Protein AF-A0A7C3A225-F1 (afdb_monomer_lite)

Radius of gyration: 16.5 Å; chains: 1; bounding box: 40×20×48 Å

Foldseek 3Di:
DDPVLVVLLVVLVVLLVVLVVLLVQLVCLLPDCLLVDPDPVSVLVSLLSNLVSLLVSLVSLLVSLVSVVVSCVVVVDPPLVVLSVQSNVLSVVSNVLSVCLSVDDGSVRSSVSSVVSSVSNVVSSVSNCCVSPPD

Structure (mmCIF, N/CA/C/O backbone):
data_AF-A0A7C3A225-F1
#
_entry.id   AF-A0A7C3A225-F1
#
loop_
_atom_site.group_PDB
_atom_site.id
_atom_site.type_symbol
_atom_site.label_atom_id
_atom_site.label_alt_id
_atom_site.label_comp_id
_atom_site.label_asym_id
_atom_site.label_entity_id
_atom_site.label_seq_id
_atom_site.pdbx_PDB_ins_code
_atom_site.Cartn_x
_atom_site.Cartn_y
_atom_site.Cartn_z
_atom_site.occupancy
_atom_site.B_iso_or_equiv
_atom_site.auth_seq_id
_atom_site.auth_comp_id
_atom_site.auth_asym_id
_atom_site.auth_atom_id
_atom_site.pdbx_PDB_model_num
ATOM 1 N N . MET A 1 1 ? -22.186 3.053 21.418 1.00 72.94 1 MET A N 1
ATOM 2 C CA . MET A 1 1 ? -21.040 3.842 20.923 1.00 72.94 1 MET A CA 1
ATOM 3 C C . MET A 1 1 ? -21.327 5.303 21.230 1.00 72.94 1 MET A C 1
ATOM 5 O O . MET A 1 1 ? -22.436 5.733 20.941 1.00 72.94 1 MET A O 1
ATOM 9 N N . ASN A 1 2 ? -20.424 6.019 21.902 1.00 88.06 2 ASN A N 1
ATOM 10 C CA . ASN A 1 2 ? -20.588 7.456 22.169 1.00 88.06 2 ASN A CA 1
ATOM 11 C C . ASN A 1 2 ? -20.096 8.304 20.975 1.00 88.06 2 ASN A C 1
ATOM 13 O O . ASN A 1 2 ? -19.434 7.777 20.082 1.00 88.06 2 ASN A O 1
ATOM 17 N N . GLU A 1 3 ? -20.411 9.605 20.950 1.00 89.25 3 GLU A N 1
ATOM 18 C CA . GLU A 1 3 ? -20.046 10.507 19.838 1.00 89.25 3 GLU A CA 1
ATOM 19 C C . GLU A 1 3 ? -18.541 10.510 19.534 1.00 89.25 3 GLU A C 1
ATOM 21 O O . GLU A 1 3 ? -18.130 10.521 18.375 1.00 89.25 3 GLU A O 1
ATOM 26 N N . GLU A 1 4 ? -17.704 10.448 20.569 1.00 88.38 4 GLU A N 1
ATOM 27 C CA . GLU A 1 4 ? -16.249 10.411 20.423 1.00 88.38 4 GLU A CA 1
ATOM 28 C C . GLU A 1 4 ? -15.760 9.122 19.747 1.00 88.38 4 GLU A C 1
ATOM 30 O O . GLU A 1 4 ? -14.920 9.167 18.849 1.00 88.38 4 GLU A O 1
ATOM 35 N N . GLN A 1 5 ? -16.311 7.970 20.131 1.00 86.38 5 GLN A N 1
ATOM 36 C CA . GLN A 1 5 ? -16.023 6.686 19.493 1.00 86.38 5 GLN A CA 1
ATOM 37 C C . GLN A 1 5 ? -16.477 6.678 18.027 1.00 86.38 5 GLN A C 1
ATOM 39 O O . GLN A 1 5 ? -15.729 6.212 17.167 1.00 86.38 5 GLN A O 1
ATOM 44 N N . SER A 1 6 ? -17.651 7.245 17.728 1.00 87.62 6 SER A N 1
ATOM 45 C CA . SER A 1 6 ? -18.159 7.366 16.356 1.00 87.62 6 SER A CA 1
ATOM 46 C C . SER A 1 6 ? -17.257 8.235 15.482 1.00 87.62 6 SER A C 1
ATOM 48 O O . SER A 1 6 ? -16.916 7.834 14.371 1.00 87.62 6 SER A O 1
ATOM 50 N N . ARG A 1 7 ? -16.804 9.390 15.991 1.00 90.00 7 ARG A N 1
ATOM 51 C CA . ARG A 1 7 ? -15.878 10.277 15.265 1.00 90.00 7 ARG A CA 1
ATOM 52 C C . ARG A 1 7 ? -14.538 9.608 14.979 1.00 90.00 7 ARG A C 1
ATOM 54 O O . ARG A 1 7 ? -14.024 9.725 13.872 1.00 90.00 7 ARG A O 1
ATOM 61 N N . ARG A 1 8 ? -13.983 8.876 15.949 1.00 89.56 8 ARG A N 1
ATOM 62 C CA . ARG A 1 8 ? -12.724 8.131 15.764 1.00 89.56 8 ARG A CA 1
ATOM 63 C C . ARG A 1 8 ? -12.853 7.041 14.711 1.00 89.56 8 ARG A C 1
ATOM 65 O O . ARG A 1 8 ? -11.945 6.887 13.901 1.00 89.56 8 ARG A O 1
ATOM 72 N N . MET A 1 9 ? -13.967 6.311 14.713 1.00 89.06 9 MET A N 1
ATOM 73 C CA . MET A 1 9 ? -14.214 5.282 13.707 1.00 89.06 9 MET A CA 1
ATOM 74 C C . MET A 1 9 ? -14.384 5.895 12.313 1.00 89.06 9 MET A C 1
ATOM 76 O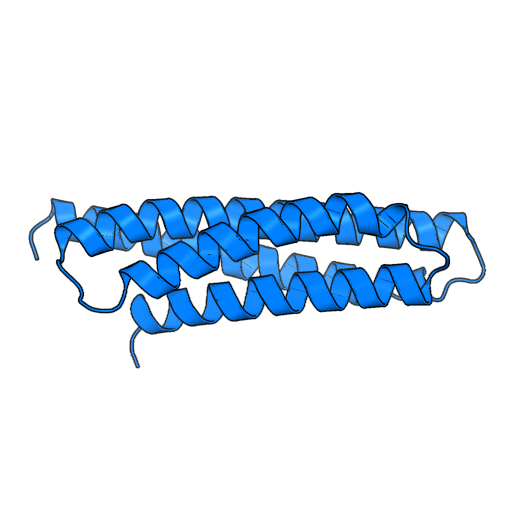 O . MET A 1 9 ? -13.771 5.407 11.370 1.00 89.06 9 MET A O 1
ATOM 80 N N . ALA A 1 10 ? -15.120 7.004 12.188 1.00 91.00 10 ALA A N 1
ATOM 81 C CA . ALA A 1 10 ? -15.264 7.723 10.921 1.00 91.00 10 ALA A CA 1
ATOM 82 C C . ALA A 1 10 ? -13.908 8.209 10.376 1.00 91.00 10 ALA A C 1
ATOM 84 O O . ALA A 1 10 ? -13.561 7.910 9.239 1.00 91.00 10 ALA A O 1
ATOM 85 N N . ALA A 1 11 ? -13.084 8.851 11.210 1.00 92.62 11 ALA A N 1
ATOM 86 C CA . ALA A 1 11 ? -11.758 9.327 10.804 1.00 92.62 11 ALA A CA 1
ATOM 87 C C . ALA A 1 11 ? -10.785 8.191 10.428 1.00 92.62 11 ALA A C 1
ATOM 89 O O . ALA A 1 11 ? -9.858 8.393 9.634 1.00 92.62 11 ALA A O 1
ATOM 90 N N . ALA A 1 12 ? -10.953 7.009 11.028 1.00 91.69 12 ALA A N 1
ATOM 91 C CA . ALA A 1 12 ? -10.188 5.822 10.669 1.00 91.69 12 ALA A CA 1
ATOM 92 C C . ALA A 1 12 ? -10.689 5.199 9.355 1.00 91.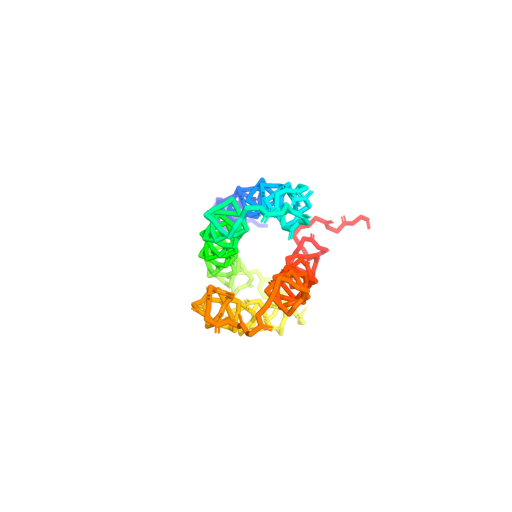69 12 ALA A C 1
ATOM 94 O O . ALA A 1 12 ? -9.872 4.825 8.519 1.00 91.69 12 ALA A O 1
ATOM 95 N N . ALA A 1 13 ? -12.007 5.152 9.144 1.00 92.62 13 ALA A N 1
ATOM 96 C CA . ALA A 1 13 ? -12.623 4.705 7.898 1.00 92.62 13 ALA A CA 1
ATOM 97 C C . ALA A 1 13 ? -12.218 5.593 6.710 1.00 92.62 13 ALA A C 1
ATOM 99 O O . ALA A 1 13 ? -11.811 5.071 5.678 1.00 92.62 13 ALA A O 1
ATOM 100 N N . GLU A 1 14 ? -12.232 6.917 6.874 1.00 95.56 14 GLU A N 1
ATOM 101 C CA . GLU A 1 14 ? -11.744 7.865 5.861 1.00 95.56 14 GLU A CA 1
ATOM 102 C C . GLU A 1 14 ? -10.279 7.597 5.493 1.00 95.56 14 GLU A C 1
ATOM 104 O O . GLU A 1 14 ? -9.941 7.497 4.318 1.00 95.56 14 GLU A O 1
ATOM 109 N N . ALA A 1 15 ? -9.411 7.385 6.486 1.00 96.31 15 ALA A N 1
ATOM 110 C CA . ALA A 1 15 ? -8.008 7.070 6.223 1.00 96.31 15 ALA A CA 1
ATOM 111 C C . ALA A 1 15 ? -7.817 5.720 5.507 1.00 96.31 15 ALA A C 1
ATOM 113 O O . ALA A 1 15 ? -6.892 5.577 4.708 1.00 96.31 15 ALA A O 1
ATOM 114 N N . LEU A 1 16 ? -8.677 4.732 5.774 1.00 96.25 16 LEU A N 1
ATOM 115 C CA . LEU A 1 16 ? -8.668 3.459 5.049 1.00 96.25 16 LEU A CA 1
ATOM 116 C C . LEU A 1 16 ? -9.098 3.636 3.589 1.00 96.25 16 LEU A C 1
ATOM 118 O O . LEU A 1 16 ? -8.488 3.027 2.713 1.00 96.25 16 LEU A O 1
ATOM 122 N N . LEU A 1 17 ? -10.085 4.493 3.314 1.00 96.06 17 LEU A N 1
ATOM 123 C CA . LEU A 1 17 ? -10.488 4.828 1.945 1.00 96.06 17 LEU A CA 1
ATOM 124 C C . LEU A 1 17 ? -9.354 5.532 1.185 1.00 96.06 17 LEU A C 1
ATOM 126 O O . LEU A 1 17 ? -9.024 5.125 0.074 1.00 96.06 17 LEU A O 1
ATOM 130 N N . GLU A 1 18 ? -8.671 6.495 1.810 1.00 97.44 18 GLU A N 1
ATOM 131 C CA . GLU A 1 18 ? -7.478 7.126 1.221 1.00 97.44 18 GLU A CA 1
ATOM 132 C C . GLU A 1 18 ? -6.360 6.104 0.930 1.00 97.44 18 GLU A C 1
ATOM 134 O O . GLU A 1 18 ? -5.645 6.206 -0.070 1.00 97.44 18 GLU A O 1
ATOM 139 N N . ALA A 1 19 ? -6.184 5.099 1.796 1.00 97.62 19 ALA A N 1
ATOM 140 C CA . ALA A 1 19 ? -5.228 4.020 1.560 1.00 97.62 19 ALA A CA 1
ATOM 141 C C . ALA A 1 19 ? -5.651 3.115 0.386 1.00 97.62 19 ALA A C 1
ATOM 143 O O . ALA A 1 19 ? -4.790 2.671 -0.372 1.00 97.62 19 ALA A O 1
ATOM 144 N N . MET A 1 20 ? -6.953 2.877 0.186 1.00 97.88 20 MET A N 1
ATOM 145 C CA . MET A 1 20 ? -7.467 2.144 -0.981 1.00 97.88 20 MET A CA 1
ATOM 146 C C . MET A 1 20 ? -7.219 2.890 -2.293 1.00 97.88 20 MET A C 1
ATOM 148 O O . MET A 1 20 ? -6.838 2.269 -3.288 1.00 97.88 20 MET A O 1
ATOM 152 N N . GLU A 1 21 ? -7.402 4.209 -2.301 1.00 98.12 21 GLU A N 1
ATOM 153 C CA . GLU A 1 21 ? -7.084 5.051 -3.459 1.00 98.12 21 GLU A CA 1
ATOM 154 C C . GLU A 1 21 ? -5.590 4.965 -3.796 1.00 98.12 21 GLU A C 1
ATOM 156 O O . GLU A 1 21 ? -5.224 4.659 -4.933 1.00 98.12 21 GLU A O 1
ATOM 161 N N . ALA A 1 22 ? -4.721 5.095 -2.788 1.00 98.12 22 ALA A N 1
ATOM 162 C CA . ALA A 1 22 ? -3.281 4.920 -2.966 1.00 98.12 22 ALA A CA 1
ATOM 163 C C . ALA A 1 22 ? -2.907 3.505 -3.458 1.00 98.12 22 ALA A C 1
ATOM 165 O O . ALA A 1 22 ? -1.958 3.351 -4.227 1.00 98.12 22 ALA A O 1
ATOM 166 N N . ALA A 1 23 ? -3.656 2.466 -3.070 1.00 98.31 23 ALA A N 1
ATOM 167 C CA 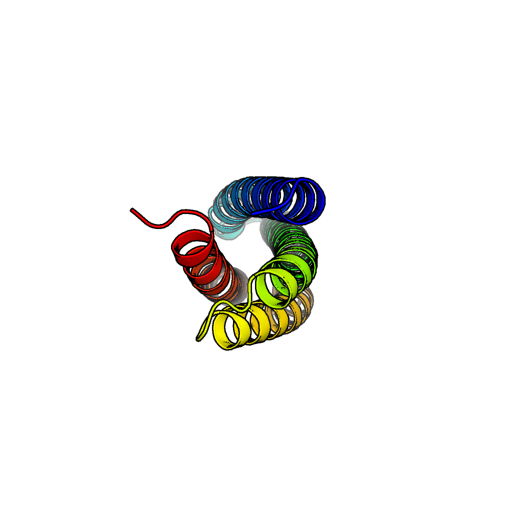. ALA A 1 23 ? -3.444 1.104 -3.565 1.00 98.31 23 ALA A CA 1
ATOM 168 C C . ALA A 1 23 ? -3.815 0.963 -5.049 1.00 98.31 23 ALA A C 1
ATOM 170 O O . ALA A 1 23 ? -3.122 0.283 -5.807 1.00 98.31 23 ALA A O 1
ATOM 171 N N . ALA A 1 24 ? -4.877 1.635 -5.502 1.00 98.19 24 ALA A N 1
ATOM 172 C CA . ALA A 1 24 ? -5.215 1.699 -6.923 1.00 98.19 24 ALA A CA 1
ATOM 173 C C . ALA A 1 24 ? -4.126 2.420 -7.741 1.00 98.19 24 ALA A C 1
ATOM 175 O O . ALA A 1 24 ? -3.732 1.932 -8.804 1.00 98.19 24 ALA A O 1
ATOM 176 N N . GLU A 1 25 ? -3.585 3.526 -7.225 1.00 98.06 25 GLU A N 1
ATOM 177 C CA . GLU A 1 25 ? -2.458 4.235 -7.847 1.00 98.06 25 GLU A CA 1
ATOM 178 C C . GLU A 1 25 ? -1.202 3.359 -7.927 1.00 98.06 25 GLU A C 1
ATOM 180 O O . GLU A 1 25 ? -0.569 3.277 -8.984 1.00 98.06 25 GLU A O 1
ATOM 185 N N . ALA A 1 26 ? -0.864 2.659 -6.840 1.00 98.19 26 ALA A N 1
ATOM 186 C CA . ALA A 1 26 ? 0.274 1.749 -6.800 1.00 98.19 26 ALA A CA 1
ATOM 187 C C . ALA A 1 26 ? 0.114 0.589 -7.792 1.00 98.19 26 ALA A C 1
ATOM 189 O O . ALA A 1 26 ? 1.041 0.326 -8.555 1.00 98.19 26 ALA A O 1
ATOM 190 N N . ARG A 1 27 ? -1.074 -0.027 -7.886 1.00 98.44 27 ARG A N 1
ATOM 191 C CA . ARG A 1 27 ? -1.384 -1.036 -8.919 1.00 98.44 27 ARG A CA 1
ATOM 192 C C . ARG A 1 27 ? -1.142 -0.513 -10.328 1.00 98.44 27 ARG A C 1
ATOM 194 O O . ARG A 1 27 ? -0.481 -1.177 -11.123 1.00 98.44 27 ARG A O 1
ATOM 201 N N . SER A 1 28 ? -1.627 0.692 -10.631 1.00 98.38 28 SER A N 1
ATOM 202 C CA . SER A 1 28 ? -1.407 1.309 -11.942 1.00 98.38 28 SER A CA 1
ATOM 203 C C . SER A 1 28 ? 0.075 1.586 -12.217 1.00 98.38 28 SER A C 1
ATOM 205 O O . SER A 1 28 ? 0.520 1.407 -13.349 1.00 98.38 28 SER A O 1
ATOM 207 N N . ALA A 1 29 ? 0.842 2.008 -11.210 1.00 97.69 29 ALA A N 1
ATOM 208 C CA . ALA A 1 29 ? 2.269 2.287 -11.355 1.00 97.69 29 ALA A CA 1
ATOM 209 C C . ALA A 1 29 ? 3.117 1.014 -11.518 1.00 97.69 29 ALA A C 1
ATOM 211 O O . ALA A 1 29 ? 4.090 1.027 -12.268 1.00 97.69 29 ALA A O 1
ATOM 212 N N . VAL A 1 30 ? 2.757 -0.077 -10.839 1.00 97.44 30 VAL A N 1
ATOM 213 C CA . VAL A 1 30 ? 3.433 -1.380 -10.958 1.00 97.44 30 VAL A CA 1
ATOM 214 C C . VAL A 1 30 ? 3.125 -2.047 -12.301 1.00 97.44 30 VAL A C 1
ATOM 216 O O . VAL A 1 30 ? 4.012 -2.635 -12.912 1.00 97.44 30 VAL A O 1
ATOM 219 N N . ALA A 1 31 ? 1.904 -1.883 -12.815 1.00 97.06 31 ALA A N 1
ATOM 220 C CA . ALA A 1 31 ? 1.494 -2.381 -14.129 1.00 97.06 31 ALA A CA 1
ATOM 221 C C . ALA A 1 31 ? 1.987 -1.519 -15.315 1.00 97.06 31 ALA A C 1
ATOM 223 O O . ALA A 1 31 ? 1.513 -1.692 -16.439 1.00 97.06 31 ALA A O 1
ATOM 224 N N . ASP A 1 32 ? 2.899 -0.566 -15.091 1.00 97.12 32 ASP A N 1
ATOM 225 C CA . ASP A 1 32 ? 3.364 0.352 -16.132 1.00 97.12 32 ASP A CA 1
ATOM 226 C C . ASP A 1 32 ? 4.164 -0.406 -17.216 1.00 97.12 32 ASP A C 1
ATOM 228 O O . ASP A 1 32 ? 5.221 -0.975 -16.924 1.00 97.12 32 ASP A O 1
ATOM 232 N N . PRO A 1 33 ? 3.733 -0.401 -18.492 1.00 96.00 33 PRO A N 1
ATOM 233 C CA . PRO A 1 33 ? 4.392 -1.170 -19.551 1.00 96.00 33 PRO A CA 1
ATOM 234 C C . PRO A 1 33 ? 5.832 -0.708 -19.816 1.00 96.00 33 PRO A C 1
ATOM 236 O O . PRO A 1 33 ? 6.621 -1.436 -20.415 1.00 96.00 33 PRO A O 1
ATOM 239 N N . ARG A 1 34 ? 6.224 0.480 -19.333 1.00 95.62 34 ARG A N 1
ATOM 240 C CA . ARG A 1 34 ? 7.598 0.984 -19.452 1.00 95.62 34 ARG A CA 1
ATOM 241 C C . ARG A 1 34 ? 8.626 0.149 -18.691 1.00 95.62 34 ARG A C 1
ATOM 243 O O . ARG A 1 34 ? 9.810 0.276 -18.993 1.00 95.62 34 ARG A O 1
ATOM 250 N N . PHE A 1 35 ? 8.220 -0.741 -17.780 1.00 93.19 35 PHE A N 1
ATOM 251 C CA . PHE A 1 35 ? 9.117 -1.773 -17.245 1.00 93.19 35 PHE A CA 1
ATOM 252 C C . PHE A 1 35 ? 9.687 -2.679 -18.354 1.00 93.19 35 PHE A C 1
ATOM 254 O O . PHE A 1 35 ? 10.814 -3.152 -18.243 1.00 93.19 35 PHE A O 1
ATOM 261 N N . GLU A 1 36 ? 8.977 -2.886 -19.457 1.00 94.19 36 GLU A N 1
ATOM 262 C CA . GLU A 1 36 ? 9.425 -3.744 -20.564 1.00 94.19 36 GLU A CA 1
ATOM 263 C C . GLU A 1 36 ? 10.076 -2.949 -21.708 1.00 94.19 36 GLU A C 1
ATOM 265 O O . GLU A 1 36 ? 10.456 -3.519 -22.730 1.00 94.19 36 GLU A O 1
ATOM 270 N N . SER A 1 37 ? 10.249 -1.633 -21.540 1.00 94.69 37 SER A N 1
ATOM 271 C CA . SER A 1 37 ? 10.838 -0.774 -22.567 1.00 94.69 37 SER A CA 1
ATOM 272 C C . SER A 1 37 ? 12.271 -1.183 -22.927 1.00 94.69 37 SER A C 1
ATOM 274 O O . SER A 1 37 ? 13.071 -1.577 -22.075 1.00 94.69 37 SER A O 1
ATOM 276 N N . SER A 1 38 ? 12.631 -1.012 -24.201 1.00 93.81 38 SER A N 1
ATOM 277 C CA . SER A 1 38 ? 14.012 -1.142 -24.678 1.00 93.81 38 SER A CA 1
ATOM 278 C C . SER A 1 38 ? 14.915 0.008 -24.210 1.00 93.81 38 SER A C 1
ATOM 280 O O . SER A 1 38 ? 16.141 -0.102 -24.272 1.00 93.81 38 SER A O 1
ATOM 282 N N . LEU A 1 39 ? 14.334 1.107 -23.717 1.00 95.00 39 LEU A N 1
AT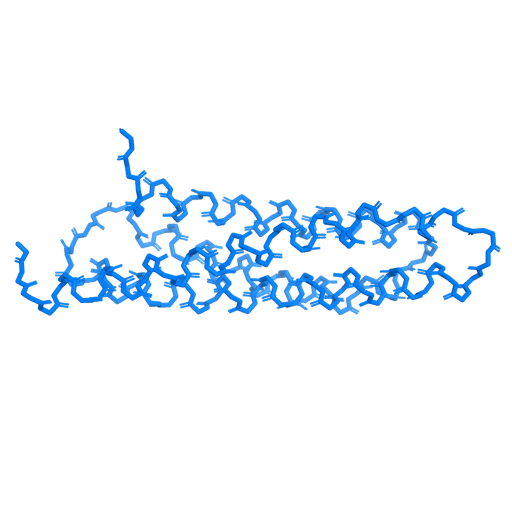OM 283 C CA . LEU A 1 39 ? 15.050 2.289 -23.251 1.00 95.00 39 LEU A CA 1
ATOM 284 C C . LEU A 1 39 ? 15.257 2.241 -21.733 1.00 95.00 39 LEU A C 1
ATOM 286 O O . LEU A 1 39 ? 14.307 2.356 -20.960 1.00 95.00 39 LEU A O 1
ATOM 290 N N . GLU A 1 40 ? 16.517 2.191 -21.282 1.00 93.38 40 GLU A N 1
ATOM 291 C CA . GLU A 1 40 ? 16.833 2.146 -19.841 1.00 93.38 40 GLU A CA 1
ATOM 292 C C . GLU A 1 40 ? 16.239 3.326 -19.062 1.00 93.38 40 GLU A C 1
ATOM 294 O O . GLU A 1 40 ? 15.761 3.157 -17.942 1.00 93.38 40 GLU A O 1
ATOM 299 N N . ARG A 1 41 ? 16.202 4.517 -19.672 1.00 94.06 41 ARG A N 1
ATOM 300 C CA . ARG A 1 41 ? 15.608 5.707 -19.048 1.00 94.06 41 ARG A CA 1
ATOM 301 C C . ARG A 1 41 ? 14.125 5.515 -18.724 1.00 94.06 41 ARG A C 1
ATOM 303 O O . ARG A 1 41 ? 13.685 5.957 -17.667 1.00 94.06 41 ARG A O 1
ATOM 310 N N . GLU A 1 42 ? 13.367 4.852 -19.593 1.00 95.69 42 GLU A N 1
ATOM 311 C CA . GLU A 1 42 ? 11.939 4.598 -19.374 1.00 95.69 42 GLU A CA 1
ATOM 312 C C . GLU A 1 42 ? 11.723 3.538 -18.295 1.00 95.69 42 GLU A C 1
ATOM 314 O O . GLU A 1 42 ? 10.911 3.750 -17.392 1.00 95.69 42 GLU A O 1
ATOM 319 N N . ARG A 1 43 ? 12.520 2.461 -18.312 1.00 94.69 43 ARG A N 1
ATOM 320 C CA . ARG A 1 43 ? 12.504 1.433 -17.258 1.00 94.69 43 ARG A CA 1
ATOM 321 C C . ARG A 1 43 ? 12.796 2.029 -15.886 1.00 94.69 43 ARG A C 1
ATOM 323 O O . ARG A 1 43 ? 12.114 1.736 -14.907 1.00 94.69 43 ARG A O 1
ATOM 330 N N . GLN A 1 44 ? 13.794 2.908 -15.810 1.00 94.81 44 GLN A N 1
ATOM 331 C CA . GLN A 1 44 ? 14.164 3.566 -14.563 1.00 94.81 44 GLN A CA 1
ATOM 332 C C . GLN A 1 44 ? 13.088 4.554 -14.085 1.00 94.81 44 GLN A C 1
ATOM 334 O O . GLN A 1 44 ? 12.843 4.658 -12.883 1.00 94.81 44 GLN A O 1
ATOM 339 N N . GLN A 1 45 ? 12.416 5.262 -14.997 1.00 96.12 45 GLN A N 1
ATOM 340 C CA . GLN A 1 45 ? 11.273 6.115 -14.651 1.00 96.12 45 GLN A CA 1
ATOM 341 C C . GLN A 1 45 ? 10.089 5.299 -14.120 1.00 96.12 45 GLN A C 1
ATOM 343 O O . GLN A 1 45 ? 9.501 5.697 -13.115 1.00 96.12 45 GLN A O 1
ATOM 348 N N . ALA A 1 46 ? 9.774 4.159 -14.743 1.00 96.81 46 ALA A N 1
ATOM 349 C CA . ALA A 1 46 ? 8.735 3.243 -14.275 1.00 96.81 46 ALA A CA 1
ATOM 350 C C . ALA A 1 46 ? 9.041 2.734 -12.859 1.00 96.81 46 ALA A C 1
ATOM 352 O O . ALA A 1 46 ? 8.214 2.877 -11.961 1.00 96.81 46 ALA A O 1
ATOM 353 N N . ALA A 1 47 ? 10.274 2.273 -12.624 1.00 96.81 47 ALA A N 1
ATOM 354 C CA . ALA A 1 47 ? 10.723 1.817 -11.310 1.00 96.81 47 ALA A CA 1
ATOM 355 C C . ALA A 1 47 ? 10.626 2.913 -10.235 1.00 96.81 47 ALA A C 1
ATOM 357 O O . ALA A 1 47 ? 10.120 2.666 -9.143 1.00 96.81 47 ALA A O 1
ATOM 358 N N . ARG A 1 48 ? 11.047 4.150 -10.541 1.00 97.31 48 ARG A N 1
ATOM 359 C CA . ARG A 1 48 ? 10.927 5.287 -9.607 1.00 97.31 48 ARG A CA 1
ATOM 360 C C . ARG A 1 48 ? 9.474 5.654 -9.317 1.00 97.31 48 ARG A C 1
ATOM 362 O O . ARG A 1 48 ? 9.152 5.992 -8.181 1.00 97.31 48 ARG A O 1
ATOM 369 N N . ARG A 1 49 ? 8.602 5.591 -10.325 1.00 97.69 49 ARG A N 1
ATOM 370 C CA . ARG A 1 49 ? 7.167 5.848 -10.165 1.00 97.69 49 ARG A CA 1
ATOM 371 C C . ARG A 1 49 ? 6.511 4.781 -9.289 1.00 97.69 49 ARG A C 1
ATOM 373 O O . ARG A 1 49 ? 5.786 5.141 -8.367 1.00 97.69 49 ARG A O 1
ATOM 380 N N . ALA A 1 50 ? 6.797 3.504 -9.541 1.00 98.00 50 ALA A N 1
ATOM 381 C CA . ALA A 1 50 ? 6.311 2.394 -8.725 1.00 98.00 50 ALA A CA 1
ATOM 382 C C . ALA A 1 50 ? 6.798 2.512 -7.274 1.00 98.00 50 ALA A C 1
ATOM 384 O O . ALA A 1 50 ? 5.990 2.459 -6.352 1.00 98.00 50 ALA A O 1
ATOM 385 N N . ALA A 1 51 ? 8.091 2.784 -7.069 1.00 97.94 51 ALA A N 1
ATOM 386 C CA . ALA A 1 51 ? 8.668 3.032 -5.749 1.00 97.94 51 ALA A CA 1
ATOM 387 C C . ALA A 1 51 ? 7.960 4.172 -4.997 1.00 97.94 51 ALA A C 1
ATOM 389 O O . ALA A 1 51 ? 7.605 4.018 -3.829 1.00 97.94 51 ALA A O 1
ATOM 390 N N . ALA A 1 52 ? 7.716 5.305 -5.664 1.00 98.38 52 ALA A N 1
ATOM 391 C CA . ALA A 1 52 ? 7.016 6.438 -5.063 1.00 98.38 52 ALA A CA 1
ATOM 392 C C . ALA A 1 52 ? 5.567 6.090 -4.680 1.00 98.38 52 ALA A C 1
ATOM 394 O O . ALA A 1 52 ? 5.134 6.426 -3.579 1.00 98.38 52 ALA A O 1
ATOM 395 N N . ALA A 1 53 ? 4.843 5.379 -5.550 1.00 98.44 53 ALA A N 1
ATOM 396 C CA . ALA A 1 53 ? 3.469 4.962 -5.279 1.00 98.44 53 ALA A CA 1
ATOM 397 C C . ALA A 1 53 ? 3.387 3.944 -4.125 1.00 98.44 53 ALA A C 1
ATOM 399 O O . ALA A 1 53 ? 2.499 4.042 -3.279 1.00 98.44 53 ALA A O 1
ATOM 400 N N . ILE A 1 54 ? 4.349 3.020 -4.028 1.00 98.50 54 ILE A N 1
ATOM 401 C CA . ILE A 1 54 ? 4.448 2.058 -2.920 1.00 98.50 54 ILE A CA 1
ATOM 402 C C . ILE A 1 54 ? 4.785 2.764 -1.596 1.00 98.50 54 ILE A C 1
ATOM 404 O O . ILE A 1 54 ? 4.141 2.478 -0.587 1.00 98.50 54 ILE A O 1
ATOM 408 N N . ASP A 1 55 ? 5.726 3.722 -1.567 1.00 98.44 55 ASP A N 1
ATOM 409 C CA . ASP A 1 55 ? 6.002 4.513 -0.348 1.00 98.44 55 ASP A CA 1
ATOM 410 C C . ASP A 1 55 ? 4.775 5.346 0.063 1.00 98.44 55 ASP A C 1
ATOM 412 O O . ASP A 1 55 ? 4.471 5.445 1.253 1.00 98.44 55 ASP A O 1
ATOM 416 N N . GLN A 1 56 ? 4.033 5.904 -0.900 1.00 98.31 56 GLN A N 1
ATOM 417 C CA . GLN A 1 56 ? 2.793 6.637 -0.635 1.00 98.31 56 GLN A CA 1
ATOM 418 C C . GLN A 1 56 ? 1.711 5.731 -0.035 1.00 98.31 56 GLN A C 1
ATOM 420 O O . GLN A 1 56 ? 1.150 6.084 1.006 1.00 98.31 56 GLN A O 1
ATOM 425 N N . LEU A 1 57 ? 1.452 4.562 -0.631 1.00 98.62 57 LEU A N 1
ATOM 426 C CA . LEU A 1 57 ? 0.528 3.564 -0.083 1.00 98.62 57 LEU A CA 1
ATOM 427 C C . LEU A 1 57 ? 0.934 3.167 1.336 1.00 98.62 57 LEU A C 1
ATOM 429 O O . LEU A 1 57 ? 0.106 3.194 2.244 1.00 98.62 57 LEU A O 1
ATOM 433 N N . ALA A 1 58 ? 2.212 2.866 1.557 1.00 98.19 58 ALA A N 1
ATOM 434 C CA . ALA A 1 58 ? 2.701 2.467 2.867 1.00 98.19 58 ALA A CA 1
ATOM 435 C C . ALA A 1 58 ? 2.491 3.559 3.933 1.00 98.19 58 ALA A C 1
ATOM 437 O O . ALA A 1 58 ? 2.060 3.253 5.042 1.00 98.19 58 ALA A O 1
ATOM 438 N N . ARG A 1 59 ? 2.711 4.840 3.605 1.00 98.31 59 ARG A N 1
ATOM 439 C CA . ARG A 1 59 ? 2.422 5.963 4.522 1.00 98.31 59 ARG A CA 1
ATOM 440 C C . ARG A 1 59 ? 0.934 6.111 4.824 1.00 98.31 59 ARG A C 1
ATOM 442 O O . ARG A 1 59 ? 0.574 6.401 5.963 1.00 98.31 59 ARG A O 1
ATOM 449 N N . ARG A 1 60 ? 0.070 5.938 3.819 1.00 97.94 60 ARG A N 1
ATOM 450 C CA . ARG A 1 60 ? -1.388 5.995 4.007 1.00 97.94 60 ARG A CA 1
ATOM 451 C C . ARG A 1 60 ? -1.870 4.833 4.868 1.00 97.94 60 ARG A C 1
ATOM 453 O O . ARG A 1 60 ? -2.636 5.060 5.798 1.00 97.94 60 ARG A O 1
ATOM 460 N N . LEU A 1 61 ? -1.347 3.629 4.635 1.00 97.81 61 LEU A N 1
ATOM 461 C CA . LEU A 1 61 ? -1.621 2.454 5.457 1.00 97.81 61 LEU A CA 1
ATOM 462 C C . LEU A 1 61 ? -1.154 2.652 6.905 1.00 97.81 61 LEU A C 1
ATOM 464 O O . LEU A 1 61 ? -1.904 2.348 7.826 1.00 97.81 61 LEU A O 1
ATOM 468 N N . GLU A 1 62 ? 0.042 3.206 7.120 1.00 97.56 62 GLU A N 1
ATOM 469 C CA . GLU A 1 62 ? 0.562 3.528 8.457 1.00 97.56 62 GLU A CA 1
ATOM 470 C C . GLU A 1 62 ? -0.363 4.507 9.199 1.00 97.56 62 GLU A C 1
ATOM 472 O O . GLU A 1 62 ? -0.748 4.265 10.346 1.00 97.56 62 GLU A O 1
ATOM 477 N N . ALA A 1 63 ? -0.782 5.585 8.528 1.00 96.62 63 ALA A N 1
ATOM 478 C CA . ALA A 1 63 ? -1.706 6.565 9.092 1.00 96.62 63 ALA A CA 1
ATOM 479 C C . ALA A 1 63 ? -3.085 5.955 9.398 1.00 96.62 63 ALA A C 1
ATOM 481 O O . ALA A 1 63 ? -3.643 6.200 10.473 1.00 96.62 63 ALA A O 1
ATOM 482 N N . ALA A 1 64 ? -3.619 5.142 8.484 1.00 95.62 64 ALA A N 1
ATOM 483 C CA . ALA A 1 64 ? -4.891 4.452 8.656 1.00 95.62 64 ALA A CA 1
ATOM 484 C C . ALA A 1 64 ? -4.835 3.465 9.827 1.00 95.62 64 ALA A C 1
ATOM 486 O O . ALA A 1 64 ? -5.675 3.537 10.723 1.00 95.62 64 ALA A O 1
ATOM 487 N N . ALA A 1 65 ? -3.803 2.619 9.887 1.00 95.00 65 ALA A N 1
ATOM 488 C CA . ALA A 1 65 ? -3.580 1.677 10.979 1.00 95.00 65 ALA A CA 1
ATOM 489 C C . ALA A 1 65 ? -3.453 2.395 12.331 1.00 95.00 65 ALA A C 1
ATOM 491 O O . ALA A 1 65 ? -4.064 1.966 13.308 1.00 95.00 65 ALA A O 1
ATOM 492 N N . GLY A 1 66 ? -2.734 3.522 12.389 1.00 93.94 66 GLY A N 1
ATOM 493 C CA . GLY A 1 66 ? -2.609 4.335 13.601 1.00 93.94 66 GLY A CA 1
ATOM 494 C C . GLY A 1 66 ? -3.946 4.902 14.090 1.00 93.94 66 GLY A C 1
ATOM 495 O O . GLY A 1 66 ? -4.277 4.779 15.271 1.00 93.94 66 GLY A O 1
ATOM 496 N N . ARG A 1 67 ? -4.760 5.473 13.191 1.00 93.44 67 ARG A N 1
ATOM 497 C CA . ARG A 1 67 ? -6.110 5.962 13.540 1.00 93.44 67 ARG A CA 1
ATOM 498 C C . ARG A 1 67 ? -7.033 4.819 13.957 1.00 93.44 67 ARG A C 1
ATOM 500 O O . ARG A 1 67 ? -7.774 4.944 14.933 1.00 93.44 67 ARG A O 1
ATOM 507 N N . PHE A 1 68 ? -6.949 3.692 13.258 1.00 90.12 68 PHE A N 1
ATOM 508 C CA . PHE A 1 68 ? -7.752 2.511 13.538 1.00 90.12 68 PHE A CA 1
ATOM 509 C C . PHE A 1 68 ? -7.396 1.887 14.892 1.00 90.12 68 PHE A C 1
ATOM 511 O O . PHE A 1 68 ? -8.295 1.532 15.648 1.00 90.12 68 PHE A O 1
ATOM 518 N N . ALA A 1 69 ? -6.115 1.873 15.276 1.00 91.19 69 ALA A N 1
ATOM 519 C CA . ALA A 1 69 ? -5.662 1.448 16.602 1.00 91.19 69 ALA A CA 1
ATOM 520 C C . ALA A 1 69 ? -6.345 2.235 17.731 1.00 91.19 69 ALA A C 1
ATOM 522 O O . ALA A 1 69 ? -6.821 1.655 18.708 1.00 91.19 69 ALA A O 1
ATOM 523 N N . VAL A 1 70 ? -6.430 3.562 17.582 1.00 87.81 70 VAL A N 1
ATOM 524 C CA . VAL A 1 70 ? -7.080 4.451 18.558 1.00 87.81 70 VAL A CA 1
ATOM 525 C C . VAL A 1 70 ? -8.586 4.179 18.635 1.00 87.81 70 VAL A C 1
ATOM 527 O O . VAL A 1 70 ? -9.157 4.183 19.730 1.00 87.81 70 VAL A O 1
ATOM 530 N N . ALA A 1 71 ? -9.231 3.911 17.497 1.00 86.56 71 ALA A N 1
ATOM 531 C CA . ALA A 1 71 ? -10.647 3.551 17.442 1.00 86.56 71 ALA A CA 1
ATOM 532 C C . ALA A 1 71 ? -10.918 2.177 18.090 1.00 86.56 71 ALA A C 1
ATOM 534 O O . ALA A 1 71 ? -11.788 2.064 18.954 1.00 86.56 71 ALA A O 1
ATOM 535 N N . ILE A 1 72 ? -10.122 1.157 17.754 1.00 86.19 72 ILE A N 1
ATOM 536 C CA . ILE A 1 72 ? -10.198 -0.199 18.318 1.00 86.19 72 ILE A CA 1
ATOM 537 C C . ILE A 1 72 ? -9.992 -0.180 19.832 1.00 86.19 72 ILE A C 1
ATOM 539 O O . ILE A 1 72 ? -10.774 -0.792 20.561 1.00 86.19 72 ILE A O 1
ATOM 543 N N . ALA A 1 73 ? -8.983 0.546 20.323 1.00 83.00 73 ALA A N 1
ATOM 544 C CA . ALA A 1 73 ? -8.717 0.672 21.753 1.00 83.00 73 ALA A CA 1
ATOM 545 C C . ALA A 1 73 ? -9.917 1.273 22.504 1.00 83.00 73 ALA A C 1
ATOM 547 O O . ALA A 1 73 ? -10.268 0.811 23.591 1.00 83.00 73 ALA A O 1
ATOM 548 N N . ALA A 1 74 ? -10.588 2.261 21.903 1.00 78.12 74 ALA A N 1
ATOM 549 C CA . ALA A 1 74 ? -11.780 2.879 22.476 1.00 78.12 74 ALA A CA 1
ATOM 550 C C . ALA A 1 74 ? -13.007 1.948 22.475 1.00 78.12 74 ALA A C 1
ATOM 552 O O . ALA A 1 74 ? -13.895 2.119 23.313 1.00 78.12 74 ALA A O 1
ATOM 553 N N . LEU A 1 75 ? -13.065 0.982 21.553 1.00 79.44 75 LEU A N 1
ATOM 554 C CA . LEU A 1 75 ? -14.182 0.047 21.377 1.00 79.44 75 LEU A CA 1
ATOM 555 C C . LEU A 1 75 ? -13.937 -1.343 21.980 1.00 79.44 75 LEU A C 1
ATOM 557 O O . LEU A 1 75 ? -14.874 -2.131 22.066 1.00 79.44 75 LEU A O 1
ATOM 561 N N . ARG A 1 76 ? -12.708 -1.641 22.424 1.00 78.25 76 ARG A N 1
ATOM 562 C CA . ARG A 1 76 ? -12.283 -2.953 22.948 1.00 78.25 76 ARG A CA 1
ATOM 563 C C . ARG A 1 76 ? -12.573 -4.113 21.984 1.00 78.25 76 ARG A C 1
ATOM 565 O O . ARG A 1 76 ? -12.967 -5.194 22.414 1.00 78.25 76 ARG A O 1
ATOM 572 N N . MET A 1 77 ? -12.373 -3.901 20.682 1.00 72.56 77 MET A N 1
ATOM 573 C CA . MET A 1 77 ? -12.562 -4.960 19.683 1.00 72.56 77 MET A CA 1
ATOM 574 C C . MET A 1 77 ? -11.449 -6.011 19.821 1.00 72.56 77 MET A C 1
ATOM 576 O O . MET A 1 77 ? -10.280 -5.735 19.546 1.00 72.56 77 MET A O 1
ATOM 580 N N . ALA A 1 78 ? -11.804 -7.212 20.284 1.00 71.81 78 ALA A N 1
ATOM 581 C CA . ALA A 1 78 ? -10.868 -8.327 20.416 1.00 71.81 78 ALA A CA 1
ATOM 582 C C . ALA A 1 78 ? -10.366 -8.786 19.034 1.00 71.81 78 ALA A C 1
ATOM 584 O O . ALA A 1 78 ? -11.118 -8.768 18.063 1.00 71.81 78 ALA A O 1
ATOM 585 N N . GLY A 1 79 ? -9.089 -9.170 18.935 1.00 71.75 79 GLY A N 1
ATOM 586 C CA . GLY A 1 79 ? -8.467 -9.640 17.685 1.00 71.75 79 GLY A CA 1
ATOM 587 C C . GLY A 1 79 ? -8.118 -8.547 16.662 1.00 71.75 79 GLY A C 1
ATOM 588 O O . GLY A 1 79 ? -7.412 -8.817 15.697 1.00 71.75 79 GLY A O 1
ATOM 589 N N . ALA A 1 80 ? -8.542 -7.298 16.879 1.00 83.94 80 ALA A N 1
ATOM 590 C CA . ALA A 1 80 ? -8.285 -6.203 15.944 1.00 83.94 80 ALA A CA 1
ATOM 591 C C . ALA A 1 80 ? -6.887 -5.562 16.096 1.00 83.94 80 ALA A C 1
ATOM 593 O O . ALA A 1 80 ? -6.377 -4.946 15.161 1.00 83.94 80 ALA A O 1
ATOM 594 N N . PHE A 1 81 ? -6.234 -5.745 17.250 1.00 87.38 81 PHE A N 1
ATOM 595 C CA . PHE A 1 81 ? -4.868 -5.259 17.481 1.00 87.38 81 PHE A CA 1
ATOM 596 C C . PHE A 1 81 ? -3.818 -5.984 16.634 1.00 87.38 81 PHE A C 1
ATOM 598 O O . PHE A 1 81 ? -2.860 -5.347 16.197 1.00 87.38 81 PHE A O 1
ATOM 605 N N . ASP A 1 82 ? -4.001 -7.278 16.365 1.00 89.94 82 ASP A N 1
ATOM 606 C CA . ASP A 1 82 ? -3.061 -8.036 15.535 1.00 89.94 82 ASP A CA 1
ATOM 607 C C . ASP A 1 82 ? -3.061 -7.529 14.093 1.00 89.94 82 ASP A C 1
ATOM 609 O O . ASP A 1 82 ? -1.996 -7.282 13.535 1.00 89.94 82 ASP A O 1
ATOM 613 N N . ALA A 1 83 ? -4.238 -7.251 13.527 1.00 90.88 83 ALA A N 1
ATOM 614 C CA . ALA A 1 83 ? -4.347 -6.669 12.191 1.00 90.88 83 ALA A CA 1
ATOM 615 C C . ALA A 1 83 ? -3.706 -5.274 12.104 1.00 90.88 83 ALA A C 1
ATOM 617 O O . ALA A 1 83 ? -3.027 -4.965 11.126 1.00 90.88 83 ALA A O 1
ATOM 618 N N . VAL A 1 84 ? -3.864 -4.441 13.140 1.00 93.56 84 VAL A N 1
ATOM 619 C CA . VAL A 1 84 ? -3.180 -3.140 13.233 1.00 93.56 84 VAL A CA 1
ATOM 620 C C . VAL A 1 84 ? -1.664 -3.318 13.268 1.00 93.56 84 VAL A C 1
ATOM 622 O O . VAL A 1 84 ? -0.953 -2.641 12.526 1.00 93.56 84 VAL A O 1
ATOM 625 N N . ARG A 1 85 ? -1.156 -4.223 14.112 1.00 94.38 85 ARG A N 1
ATOM 626 C CA . ARG A 1 85 ? 0.282 -4.499 14.220 1.00 94.38 85 ARG A CA 1
ATOM 627 C C . ARG A 1 85 ? 0.846 -4.974 12.884 1.00 94.38 85 ARG A C 1
ATOM 629 O O . ARG A 1 85 ? 1.849 -4.436 12.422 1.00 94.38 85 ARG A O 1
ATOM 636 N N . GLU A 1 86 ? 0.182 -5.932 12.247 1.00 94.44 86 GLU A N 1
ATOM 637 C CA . GLU A 1 86 ? 0.572 -6.448 10.936 1.00 94.44 86 GLU A CA 1
ATOM 638 C C . GLU A 1 86 ? 0.569 -5.357 9.863 1.00 94.44 86 GLU A C 1
ATOM 640 O O . GLU A 1 86 ? 1.488 -5.311 9.048 1.00 94.44 86 GLU A O 1
ATOM 645 N N . ALA A 1 87 ? -0.406 -4.444 9.885 1.00 95.75 87 ALA A N 1
ATOM 646 C CA . ALA A 1 87 ? -0.455 -3.331 8.946 1.00 95.75 87 ALA A CA 1
ATOM 647 C C . ALA A 1 87 ? 0.679 -2.321 9.146 1.00 95.75 87 ALA A C 1
ATOM 649 O O . ALA A 1 87 ? 1.264 -1.861 8.166 1.00 95.75 87 ALA A O 1
ATOM 650 N N . LEU A 1 88 ? 1.047 -2.017 10.393 1.00 96.69 88 LEU A N 1
ATOM 651 C CA . LEU A 1 88 ? 2.203 -1.164 10.689 1.00 96.69 88 LEU A CA 1
ATOM 652 C C . LEU A 1 88 ? 3.522 -1.825 10.262 1.00 96.69 88 LEU A C 1
ATOM 654 O O . LEU A 1 88 ? 4.400 -1.170 9.698 1.00 96.69 88 LEU A O 1
ATOM 658 N N . GLU A 1 89 ? 3.665 -3.131 10.493 1.00 97.19 89 GLU A N 1
ATOM 659 C CA . GLU A 1 89 ? 4.831 -3.893 10.043 1.00 97.19 89 GLU A CA 1
ATOM 660 C C . GLU A 1 89 ? 4.916 -3.957 8.513 1.00 97.19 89 GLU A C 1
ATOM 662 O O . GLU A 1 89 ? 5.992 -3.732 7.955 1.00 97.19 89 GLU A O 1
ATOM 667 N N . ALA A 1 90 ? 3.793 -4.204 7.832 1.00 96.94 90 ALA A N 1
ATOM 668 C CA . ALA A 1 90 ? 3.704 -4.196 6.375 1.00 96.94 90 ALA A CA 1
ATOM 669 C C . ALA A 1 90 ? 4.029 -2.813 5.803 1.00 96.94 90 ALA A C 1
ATOM 671 O O . ALA A 1 90 ? 4.826 -2.718 4.876 1.00 96.94 90 ALA A O 1
ATOM 672 N N . ALA A 1 91 ? 3.511 -1.732 6.395 1.00 97.25 91 ALA A N 1
ATOM 673 C CA . ALA A 1 91 ? 3.862 -0.370 6.003 1.00 97.25 91 ALA A CA 1
ATOM 674 C C . ALA A 1 91 ? 5.372 -0.119 6.133 1.00 97.25 91 ALA A C 1
ATOM 676 O O . ALA A 1 91 ? 6.015 0.353 5.194 1.00 97.25 91 ALA A O 1
ATOM 677 N N . ARG A 1 92 ? 5.983 -0.500 7.261 1.00 97.69 92 ARG A N 1
ATOM 678 C CA . ARG A 1 92 ? 7.432 -0.357 7.460 1.00 97.69 92 ARG A CA 1
ATOM 679 C C . ARG A 1 92 ? 8.237 -1.145 6.424 1.00 97.69 92 ARG A C 1
ATOM 681 O O . ARG A 1 92 ? 9.201 -0.598 5.882 1.00 97.69 92 ARG A O 1
ATOM 688 N N . ARG A 1 93 ? 7.868 -2.402 6.154 1.00 96.88 93 ARG A N 1
ATOM 689 C CA . ARG A 1 93 ? 8.527 -3.230 5.130 1.00 96.88 93 ARG A CA 1
ATOM 690 C C . ARG A 1 93 ? 8.326 -2.654 3.735 1.00 96.88 93 ARG A C 1
ATOM 692 O O . ARG A 1 93 ? 9.311 -2.458 3.040 1.00 96.88 93 ARG A O 1
ATOM 699 N N . GLY A 1 94 ? 7.106 -2.264 3.375 1.00 95.06 94 GLY A N 1
ATOM 700 C CA . GLY A 1 94 ? 6.786 -1.645 2.090 1.00 95.06 94 GLY A CA 1
ATOM 701 C C . GLY A 1 94 ? 7.613 -0.389 1.817 1.00 95.06 94 GLY A C 1
ATOM 702 O O . GLY A 1 94 ? 8.146 -0.233 0.722 1.00 95.06 94 GLY A O 1
ATOM 703 N N . ARG A 1 95 ? 7.832 0.466 2.826 1.00 97.00 95 ARG A N 1
ATOM 704 C CA . ARG A 1 95 ? 8.730 1.632 2.702 1.00 97.00 95 ARG A CA 1
ATOM 705 C C . ARG A 1 95 ? 10.196 1.252 2.513 1.00 97.00 95 ARG A C 1
ATOM 707 O O . ARG A 1 95 ? 10.922 1.973 1.832 1.00 97.00 95 ARG A O 1
ATOM 714 N N . ALA A 1 96 ? 10.654 0.171 3.140 1.00 96.00 96 ALA A N 1
ATOM 715 C CA . ALA A 1 96 ? 12.004 -0.338 2.925 1.00 96.00 96 ALA A CA 1
ATOM 716 C C . ALA A 1 96 ? 12.145 -0.907 1.504 1.00 96.00 96 ALA A C 1
ATOM 718 O O . ALA A 1 96 ? 13.060 -0.505 0.787 1.00 96.00 96 ALA A O 1
ATOM 719 N N . SER A 1 97 ? 11.196 -1.738 1.064 1.00 93.88 97 SER A N 1
ATOM 720 C CA . SER A 1 97 ? 11.155 -2.305 -0.287 1.00 93.88 97 SER A CA 1
ATOM 721 C C . SER A 1 97 ? 11.087 -1.218 -1.359 1.00 93.88 97 SER A C 1
ATOM 723 O O . SER A 1 97 ? 11.849 -1.264 -2.318 1.00 93.88 97 SER A O 1
ATOM 725 N N . ALA A 1 98 ? 10.276 -0.172 -1.158 1.00 95.31 98 ALA A N 1
ATOM 726 C CA . ALA A 1 98 ? 10.176 0.965 -2.074 1.00 95.31 98 ALA A CA 1
ATOM 727 C C . ALA A 1 98 ? 11.536 1.608 -2.390 1.00 95.31 98 ALA A C 1
ATOM 729 O O . ALA A 1 98 ? 11.778 2.020 -3.522 1.00 95.31 98 ALA A O 1
ATOM 730 N N . ARG A 1 99 ? 12.443 1.675 -1.408 1.00 95.12 99 ARG A N 1
ATOM 731 C CA . ARG A 1 99 ? 13.793 2.229 -1.601 1.00 95.12 99 ARG A CA 1
ATOM 732 C C . ARG A 1 99 ? 14.696 1.305 -2.415 1.00 95.12 99 ARG A C 1
ATOM 734 O O . AR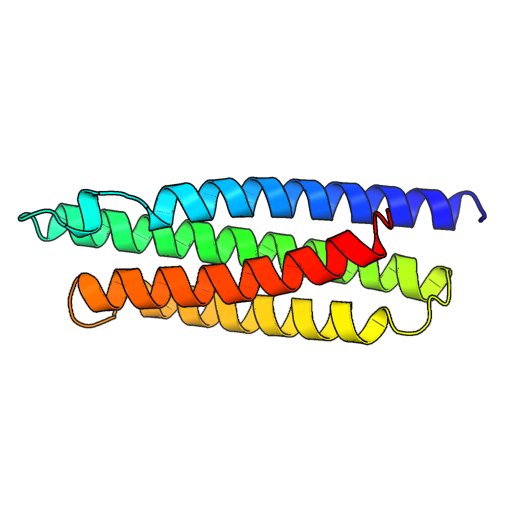G A 1 99 ? 15.534 1.815 -3.145 1.00 95.12 99 ARG A O 1
ATOM 741 N N . GLY A 1 100 ? 14.507 -0.010 -2.303 1.00 93.31 100 GLY A N 1
ATOM 742 C CA . GLY A 1 100 ? 15.286 -1.012 -3.034 1.00 93.31 100 GLY A CA 1
ATOM 743 C C . GLY A 1 100 ? 14.849 -1.206 -4.489 1.00 93.31 100 GLY A C 1
ATOM 744 O O . GLY A 1 100 ? 15.677 -1.556 -5.323 1.00 93.31 100 GLY A O 1
ATOM 745 N N . ILE A 1 101 ? 13.587 -0.913 -4.833 1.00 94.25 101 ILE A N 1
ATOM 746 C CA . ILE A 1 101 ? 13.047 -1.127 -6.192 1.00 94.25 101 ILE A CA 1
ATOM 747 C C . ILE A 1 101 ? 13.908 -0.483 -7.293 1.00 94.25 101 ILE A C 1
ATOM 749 O O . ILE A 1 101 ? 14.180 -1.151 -8.285 1.00 94.25 101 ILE A O 1
ATOM 753 N N . PRO A 1 102 ? 14.365 0.782 -7.200 1.00 91.88 102 PRO A N 1
ATOM 754 C CA . PRO A 1 102 ? 15.198 1.364 -8.255 1.00 91.88 102 PRO A CA 1
ATOM 755 C C . PRO A 1 102 ? 16.608 0.758 -8.340 1.00 91.88 102 PRO A C 1
ATOM 757 O O . PRO A 1 102 ? 17.255 0.898 -9.380 1.00 91.88 102 PRO A O 1
ATOM 760 N N . GLU A 1 103 ? 17.080 0.133 -7.258 1.00 88.81 103 GLU A N 1
ATOM 761 C CA . GLU A 1 103 ? 18.426 -0.432 -7.110 1.00 88.81 103 GLU A CA 1
ATOM 762 C C . GLU A 1 103 ? 18.509 -1.891 -7.576 1.00 88.81 103 GLU A C 1
ATOM 764 O O . GLU A 1 103 ? 19.606 -2.369 -7.847 1.00 88.81 103 GLU A O 1
ATOM 769 N N . ALA A 1 104 ? 17.374 -2.583 -7.724 1.00 86.31 104 ALA A N 1
ATOM 770 C CA . ALA A 1 104 ? 17.350 -3.975 -8.155 1.00 86.31 104 ALA A CA 1
ATOM 771 C C . ALA A 1 104 ? 17.930 -4.173 -9.570 1.00 86.31 104 ALA A C 1
ATOM 773 O O . ALA A 1 104 ? 17.736 -3.352 -10.486 1.00 86.31 104 ALA A O 1
ATOM 774 N N . ASP A 1 105 ? 18.627 -5.301 -9.736 1.00 84.50 105 ASP A N 1
ATOM 775 C CA . ASP A 1 105 ? 19.366 -5.655 -10.945 1.00 84.50 105 ASP A CA 1
ATOM 776 C C . ASP A 1 105 ? 18.426 -6.081 -12.078 1.00 84.50 105 ASP A C 1
ATOM 778 O O . ASP A 1 105 ? 17.990 -7.226 -12.201 1.00 84.50 105 ASP A O 1
ATOM 782 N N . GLY A 1 106 ? 18.148 -5.124 -12.961 1.00 84.31 106 GLY A N 1
ATOM 783 C CA . GLY A 1 106 ? 17.377 -5.348 -14.176 1.00 84.31 106 GLY A CA 1
ATOM 784 C C . GLY A 1 106 ? 15.865 -5.248 -13.982 1.00 84.31 106 GLY A C 1
ATOM 785 O O . GLY A 1 106 ? 15.317 -5.358 -12.891 1.00 84.31 106 GLY A O 1
ATOM 786 N N . SER A 1 107 ? 15.159 -5.010 -15.087 1.00 82.88 107 SER A N 1
ATOM 787 C CA . SER A 1 107 ? 13.751 -4.599 -15.036 1.00 82.88 107 SER A CA 1
ATOM 788 C C . SER A 1 107 ? 12.794 -5.635 -14.454 1.00 82.88 107 SER A C 1
ATOM 790 O O . SER A 1 107 ? 11.845 -5.275 -13.762 1.00 82.88 107 SER A O 1
ATOM 792 N N . ALA A 1 108 ? 13.055 -6.918 -14.716 1.00 90.31 108 ALA A N 1
ATOM 793 C CA . ALA A 1 108 ? 12.241 -8.009 -14.192 1.00 90.31 108 ALA A CA 1
ATOM 794 C C . ALA A 1 108 ? 12.302 -8.065 -12.659 1.00 90.31 108 ALA A C 1
ATOM 796 O O . ALA A 1 108 ? 11.262 -8.195 -12.022 1.00 90.31 108 ALA A O 1
ATOM 797 N N . ALA A 1 109 ? 13.493 -7.880 -12.074 1.00 92.31 109 ALA A N 1
ATOM 798 C CA . ALA A 1 109 ? 13.664 -7.814 -10.626 1.00 92.31 109 ALA A CA 1
ATOM 799 C C . ALA A 1 109 ? 12.950 -6.587 -10.041 1.00 92.31 109 ALA A C 1
ATOM 801 O O . ALA A 1 109 ? 12.144 -6.730 -9.129 1.00 92.31 109 ALA A O 1
ATOM 802 N N . ARG A 1 110 ? 13.132 -5.399 -10.643 1.00 93.50 110 ARG A N 1
ATOM 803 C CA . ARG A 1 110 ? 12.458 -4.162 -10.197 1.00 93.50 110 ARG A CA 1
ATOM 804 C C . ARG A 1 110 ? 10.932 -4.304 -10.169 1.00 93.50 110 ARG A C 1
ATOM 806 O O . ARG A 1 110 ? 10.291 -3.831 -9.235 1.00 93.50 110 ARG A O 1
ATOM 813 N N . ARG A 1 111 ? 10.347 -4.932 -11.197 1.00 94.88 111 ARG A N 1
ATOM 814 C CA . ARG A 1 111 ? 8.900 -5.176 -11.267 1.00 94.88 111 ARG A CA 1
ATOM 815 C C . ARG A 1 111 ? 8.453 -6.216 -10.242 1.00 94.88 111 ARG A C 1
ATOM 817 O O . ARG A 1 111 ? 7.489 -5.956 -9.533 1.00 94.88 111 ARG A O 1
ATOM 824 N N . ALA A 1 112 ? 9.161 -7.339 -10.126 1.00 95.75 112 ALA A N 1
ATOM 825 C CA . ALA A 1 112 ? 8.835 -8.390 -9.161 1.00 95.75 112 ALA A CA 1
ATOM 826 C C . ALA A 1 112 ? 8.900 -7.890 -7.706 1.00 95.75 112 ALA A C 1
ATOM 828 O O . ALA A 1 112 ? 8.012 -8.189 -6.904 1.00 95.75 112 ALA A O 1
ATOM 829 N N . ASP A 1 113 ? 9.901 -7.070 -7.374 1.00 95.69 113 ASP A N 1
ATOM 830 C CA . ASP A 1 113 ? 10.026 -6.439 -6.057 1.00 95.69 113 ASP A CA 1
ATOM 831 C C . ASP A 1 113 ? 8.861 -5.478 -5.787 1.00 95.69 113 ASP A C 1
ATOM 833 O O . ASP A 1 113 ? 8.309 -5.448 -4.684 1.00 95.69 113 ASP A O 1
ATOM 837 N N . ALA A 1 114 ? 8.448 -4.718 -6.805 1.00 96.38 114 ALA A N 1
ATOM 838 C CA . ALA A 1 114 ? 7.313 -3.809 -6.710 1.00 96.38 114 ALA A CA 1
ATOM 839 C C . ALA A 1 114 ? 5.977 -4.558 -6.541 1.00 96.38 114 ALA A C 1
ATOM 841 O O . ALA A 1 114 ? 5.170 -4.177 -5.693 1.00 96.38 114 ALA A O 1
ATOM 842 N N . GLU A 1 115 ? 5.760 -5.640 -7.292 1.00 98.00 115 GLU A N 1
ATOM 843 C CA . GLU A 1 115 ? 4.588 -6.521 -7.177 1.00 98.00 115 GLU A CA 1
ATOM 844 C C . GLU A 1 115 ? 4.520 -7.182 -5.793 1.00 98.00 115 GLU A C 1
ATOM 846 O O . GLU A 1 115 ? 3.463 -7.189 -5.163 1.00 98.00 115 GLU A O 1
ATOM 851 N N . THR A 1 116 ? 5.655 -7.658 -5.276 1.00 97.62 116 THR A N 1
ATOM 852 C CA . THR A 1 116 ? 5.742 -8.274 -3.942 1.00 97.62 116 THR A CA 1
ATOM 853 C C . THR A 1 116 ? 5.418 -7.265 -2.840 1.00 97.62 116 THR A C 1
ATOM 855 O O . THR A 1 116 ? 4.587 -7.535 -1.972 1.00 97.62 116 THR A O 1
ATOM 858 N N . ALA A 1 117 ? 6.025 -6.075 -2.888 1.00 97.62 117 ALA A N 1
ATOM 859 C CA . ALA A 1 117 ? 5.768 -5.024 -1.906 1.00 97.62 117 ALA A CA 1
ATOM 860 C C . ALA A 1 117 ? 4.308 -4.549 -1.938 1.00 97.62 117 ALA A C 1
ATOM 862 O O . ALA A 1 117 ? 3.706 -4.322 -0.887 1.00 97.62 117 ALA A O 1
ATOM 863 N N . LEU A 1 118 ? 3.728 -4.423 -3.134 1.00 98.38 118 LEU A N 1
ATOM 864 C CA . LEU A 1 118 ? 2.323 -4.072 -3.307 1.00 98.38 118 LEU A CA 1
ATOM 865 C C . LEU A 1 118 ? 1.398 -5.142 -2.714 1.00 98.38 118 LEU A C 1
ATOM 867 O O . LEU A 1 118 ? 0.508 -4.796 -1.942 1.00 98.38 118 LEU A O 1
ATOM 871 N N . ALA A 1 119 ? 1.646 -6.422 -3.001 1.00 98.12 119 ALA A N 1
ATOM 872 C CA . ALA A 1 119 ? 0.841 -7.524 -2.481 1.00 98.12 119 ALA A CA 1
ATOM 873 C C . ALA A 1 119 ? 0.860 -7.594 -0.942 1.00 98.12 119 ALA A C 1
ATOM 875 O O . ALA A 1 119 ? -0.181 -7.814 -0.320 1.00 98.12 119 ALA A O 1
ATOM 876 N N . GLU A 1 120 ? 2.016 -7.359 -0.307 1.00 97.62 120 GLU A N 1
ATOM 877 C CA . GLU A 1 120 ? 2.107 -7.287 1.159 1.00 97.62 120 GLU A CA 1
ATOM 878 C C . GLU A 1 120 ? 1.267 -6.140 1.742 1.00 97.62 120 GLU A C 1
ATOM 880 O O . GLU A 1 120 ? 0.566 -6.327 2.742 1.00 97.62 120 GLU A O 1
ATOM 885 N N . LEU A 1 121 ? 1.327 -4.956 1.124 1.00 98.31 121 LEU A N 1
ATOM 886 C CA . LEU A 1 121 ? 0.572 -3.781 1.567 1.00 98.31 121 LEU A CA 1
ATOM 887 C C . LEU A 1 121 ? -0.936 -3.959 1.350 1.00 98.31 121 LEU A C 1
ATOM 889 O O . LEU A 1 121 ? -1.717 -3.636 2.246 1.00 98.31 121 LEU A O 1
ATOM 893 N N . GLU A 1 122 ? -1.354 -4.501 0.204 1.00 98.12 122 GLU A N 1
ATOM 894 C CA . GLU A 1 122 ? -2.763 -4.783 -0.093 1.00 98.12 122 GLU A CA 1
ATOM 895 C C . GLU A 1 122 ? -3.337 -5.849 0.844 1.00 98.12 122 GLU A C 1
ATOM 897 O O . GLU A 1 122 ? -4.433 -5.664 1.374 1.00 98.12 122 GLU A O 1
ATOM 902 N N . GLY A 1 123 ? -2.587 -6.917 1.134 1.00 97.44 123 GLY A N 1
ATOM 903 C CA . GLY A 1 123 ? -3.021 -7.948 2.079 1.00 97.44 123 GLY A CA 1
ATOM 904 C C . GLY A 1 123 ? -3.203 -7.412 3.503 1.00 97.44 123 GLY A C 1
ATOM 905 O O . GLY A 1 123 ? -4.135 -7.803 4.209 1.00 97.44 123 GLY A O 1
ATOM 906 N N . ALA A 1 124 ? -2.348 -6.483 3.935 1.00 96.69 124 ALA A N 1
ATOM 907 C CA . ALA A 1 124 ? -2.510 -5.798 5.213 1.00 96.69 124 ALA A CA 1
ATOM 908 C C . ALA A 1 124 ? -3.708 -4.834 5.221 1.00 96.69 124 ALA A C 1
ATOM 910 O O . ALA A 1 124 ? -4.478 -4.816 6.185 1.00 96.69 124 ALA A O 1
ATOM 911 N N . LEU A 1 125 ? -3.892 -4.061 4.147 1.00 96.88 125 LEU A N 1
ATOM 912 C CA . LEU A 1 125 ? -5.037 -3.166 3.987 1.00 96.88 125 LEU A CA 1
ATOM 913 C C . LEU A 1 125 ? -6.358 -3.945 4.017 1.00 96.88 125 LEU A C 1
ATOM 915 O O . LEU A 1 125 ? -7.278 -3.560 4.734 1.00 96.88 125 LEU A O 1
ATOM 919 N N . GLU A 1 126 ? -6.440 -5.073 3.310 1.00 95.88 126 GLU A N 1
ATOM 920 C CA . GLU A 1 126 ? -7.633 -5.921 3.280 1.00 95.88 126 GLU A CA 1
ATOM 921 C C . GLU A 1 126 ? -8.021 -6.419 4.680 1.00 95.88 126 GLU A C 1
ATOM 923 O O . GLU A 1 126 ? -9.198 -6.394 5.048 1.00 95.88 126 GLU A O 1
ATOM 928 N N . LYS A 1 127 ? -7.041 -6.812 5.502 1.00 93.50 127 LYS A N 1
ATOM 929 C CA . LYS A 1 127 ? -7.290 -7.214 6.895 1.00 93.50 127 LYS A CA 1
ATOM 930 C C . LYS A 1 127 ? -7.913 -6.086 7.715 1.00 93.50 127 LYS A C 1
ATOM 932 O O . LYS A 1 127 ? -8.856 -6.343 8.460 1.00 93.50 127 LYS A O 1
ATOM 937 N N . LEU A 1 128 ? -7.427 -4.851 7.569 1.00 93.19 128 LEU A N 1
ATOM 938 C CA . LEU A 1 128 ? -8.021 -3.694 8.247 1.00 93.19 128 LEU A CA 1
ATOM 939 C C . LEU A 1 128 ? -9.439 -3.409 7.743 1.00 93.19 128 LEU A C 1
ATOM 941 O O . LEU A 1 128 ? -10.339 -3.178 8.551 1.00 93.19 128 LEU A O 1
ATOM 945 N N . LEU A 1 129 ? -9.656 -3.476 6.426 1.00 93.25 129 LEU A N 1
ATOM 946 C CA . LEU A 1 129 ? -10.966 -3.245 5.813 1.00 93.25 129 LEU A CA 1
ATOM 947 C C . LEU A 1 129 ? -12.015 -4.244 6.302 1.00 93.25 129 LEU A C 1
ATOM 949 O O . LEU A 1 129 ? -13.120 -3.828 6.632 1.00 93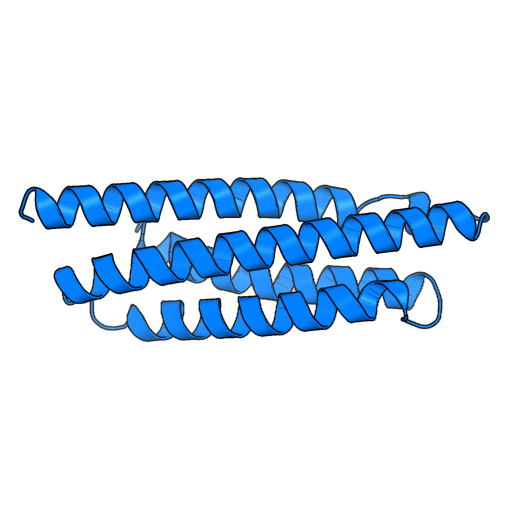.25 129 LEU A O 1
ATOM 953 N N . ARG A 1 130 ? -11.672 -5.531 6.433 1.00 91.25 130 ARG A N 1
ATOM 954 C CA . ARG A 1 130 ? -12.593 -6.556 6.963 1.00 91.25 130 ARG A CA 1
ATOM 955 C C . ARG A 1 130 ? -13.042 -6.281 8.399 1.00 91.25 130 ARG A C 1
ATOM 957 O O . ARG A 1 130 ? -14.134 -6.687 8.782 1.00 91.25 130 ARG A O 1
ATOM 964 N N . ILE A 1 131 ? -12.212 -5.609 9.197 1.00 88.25 131 ILE A N 1
ATOM 965 C CA . ILE A 1 131 ? -12.557 -5.229 10.575 1.00 88.25 131 ILE A CA 1
ATOM 966 C C . ILE A 1 131 ? -13.389 -3.944 10.583 1.00 88.25 131 ILE A C 1
ATOM 968 O O . ILE A 1 131 ? -14.331 -3.831 11.364 1.00 88.25 131 ILE A O 1
ATOM 972 N N . ALA A 1 132 ? -13.028 -2.967 9.747 1.00 86.88 132 ALA A N 1
ATOM 973 C CA . ALA A 1 132 ? -13.694 -1.666 9.688 1.00 86.88 132 ALA A CA 1
ATOM 974 C C . ALA A 1 132 ? -15.085 -1.743 9.040 1.00 86.88 132 ALA A C 1
ATOM 976 O O . ALA A 1 132 ? -16.006 -1.049 9.468 1.00 86.88 132 ALA A O 1
ATOM 977 N N . PHE A 1 133 ? -15.231 -2.604 8.033 1.00 86.19 133 PHE A N 1
ATOM 978 C CA . PHE A 1 133 ? -16.435 -2.796 7.230 1.00 86.19 133 PHE A CA 1
ATOM 979 C C . PHE A 1 133 ? -16.819 -4.288 7.207 1.00 86.19 133 PHE A C 1
ATOM 981 O O . PHE A 1 133 ? -16.658 -4.952 6.181 1.00 86.19 133 PHE A O 1
ATOM 988 N N . PRO A 1 134 ? -17.281 -4.848 8.340 1.00 78.06 134 PRO A N 1
ATOM 989 C CA . PRO A 1 134 ? -17.719 -6.237 8.392 1.00 78.06 134 PRO A CA 1
ATOM 990 C C . PRO A 1 134 ? -18.988 -6.411 7.544 1.00 78.06 134 PRO A C 1
ATOM 992 O O . PRO A 1 134 ? -19.965 -5.685 7.732 1.00 78.06 134 PRO A O 1
ATOM 995 N N . SER A 1 135 ? -18.943 -7.349 6.597 1.00 67.44 135 SER A N 1
ATOM 996 C CA . SER A 1 135 ? -20.080 -7.783 5.772 1.00 67.44 135 SER A CA 1
ATOM 997 C C . SER A 1 135 ? -21.041 -8.683 6.535 1.00 67.44 135 SER A C 1
ATOM 999 O O . SER A 1 135 ? -20.515 -9.575 7.243 1.00 67.44 135 SER A O 1
#

Sequence (135 aa):
MNEEQSRRMAAAAEALLEAMEAAAEARSAVADPRFESSLERERQQAARRAAAAIDQLARRLEAAAGRFAVAIAALRMAGAFDAVREALEAARRGRASARGIPEADGSAARRADAETALAELEGALEKLLRIAFPS

pLDDT: mean 92.95, std 6.39, range [67.44, 98.62]

Secondary structure (DSSP, 8-state):
--HHHHHHHHHHHHHHHHHHHHHHHHHHHHT-GGGG-S-HHHHHHHHHHHHHHHHHHHHHHHHHHHHHHHHHHHHT-TTHHHHHHHHHHHHHHHHHHHHHGGGSSSHHHHHHHHHHHHHHHHHHHHHHHHHHS--